Protein AF-A0A3C0GDH9-F1 (afdb_monomer_lite)

Foldseek 3Di:
DPPDPDPPVLLDDDADQPDLVSLVVRLVVLLVCVLVVVDDLVSSLVVLVVQLVVVCVVPVVDPSNVQSVLSNVVSVVLVPDDPVVSSVDDDDSD

Structure (mmCIF, N/CA/C/O backbone):
data_AF-A0A3C0GDH9-F1
#
_entry.id   AF-A0A3C0GDH9-F1
#
loop_
_atom_site.group_PDB
_atom_site.id
_atom_site.type_symbol
_atom_site.label_atom_id
_atom_site.label_alt_id
_atom_site.label_comp_id
_atom_site.label_asym_id
_atom_site.label_entity_id
_atom_site.label_seq_id
_atom_site.pdbx_PDB_ins_code
_atom_site.Cartn_x
_atom_site.Cartn_y
_atom_site.Cartn_z
_atom_site.occupancy
_atom_site.B_iso_or_equiv
_atom_site.auth_seq_id
_atom_site.auth_comp_id
_atom_site.auth_asym_id
_atom_site.auth_atom_id
_atom_site.pdbx_PDB_model_num
ATOM 1 N N . TYR A 1 1 ? 16.986 2.752 20.481 1.00 42.38 1 TYR A N 1
ATOM 2 C CA . TYR A 1 1 ? 15.676 2.474 19.858 1.00 42.38 1 TYR A CA 1
ATOM 3 C C . TYR A 1 1 ? 15.782 1.164 19.110 1.00 42.38 1 TYR A C 1
ATOM 5 O O . TYR A 1 1 ? 16.270 1.156 17.987 1.00 42.38 1 TYR A O 1
ATOM 13 N N . ASP A 1 2 ? 15.392 0.067 19.748 1.00 51.75 2 ASP A N 1
ATOM 14 C CA . ASP A 1 2 ? 15.396 -1.246 19.110 1.00 51.75 2 ASP A CA 1
ATOM 15 C C . ASP A 1 2 ? 14.068 -1.420 18.358 1.00 51.75 2 ASP A C 1
ATOM 17 O O . ASP A 1 2 ? 13.003 -1.588 18.950 1.00 51.75 2 ASP A O 1
ATOM 21 N N . LEU A 1 3 ? 14.092 -1.170 17.046 1.00 56.38 3 LEU A N 1
ATOM 22 C CA . LEU A 1 3 ? 12.884 -0.994 16.230 1.00 56.38 3 LEU A CA 1
ATOM 23 C C . LEU A 1 3 ? 12.273 -2.339 15.777 1.00 56.38 3 LEU A C 1
ATOM 25 O O . LEU A 1 3 ? 11.227 -2.326 15.123 1.00 56.38 3 LEU A O 1
ATOM 29 N N . TYR A 1 4 ? 12.903 -3.482 16.087 1.00 60.25 4 TYR A N 1
ATOM 30 C CA . TYR A 1 4 ? 12.545 -4.788 15.513 1.00 60.25 4 TYR A CA 1
ATOM 31 C C . TYR A 1 4 ? 12.906 -5.998 16.399 1.00 60.25 4 TYR A C 1
ATOM 33 O O . TYR A 1 4 ? 13.547 -6.925 15.914 1.00 60.25 4 TYR A O 1
ATOM 41 N N . SER A 1 5 ? 12.483 -6.042 17.665 1.00 52.66 5 SER A N 1
ATOM 42 C CA . SER A 1 5 ? 12.840 -7.181 18.538 1.00 52.66 5 SER A CA 1
ATOM 43 C C . SER A 1 5 ? 11.855 -8.360 18.520 1.00 52.66 5 SER A C 1
ATOM 45 O O . SER A 1 5 ? 12.225 -9.435 18.965 1.00 52.66 5 SER A O 1
ATOM 47 N N . ASP A 1 6 ? 10.656 -8.240 17.935 1.00 51.28 6 ASP A N 1
ATOM 48 C CA . ASP A 1 6 ? 9.720 -9.375 17.847 1.00 51.28 6 ASP A CA 1
ATOM 49 C C . ASP A 1 6 ? 9.414 -9.762 16.399 1.00 51.28 6 ASP A C 1
ATOM 51 O O . ASP A 1 6 ? 8.444 -9.318 15.774 1.00 51.28 6 ASP A O 1
ATOM 55 N N . ALA A 1 7 ? 10.252 -10.638 15.845 1.00 55.84 7 ALA A N 1
ATOM 56 C CA . ALA A 1 7 ? 9.975 -11.329 14.594 1.00 55.84 7 ALA A CA 1
ATOM 57 C C . ALA A 1 7 ? 8.951 -12.455 14.825 1.00 55.84 7 ALA A C 1
ATOM 59 O O . ALA A 1 7 ? 9.265 -13.633 14.683 1.00 55.84 7 ALA A O 1
ATOM 60 N N . ASN A 1 8 ? 7.703 -12.115 15.168 1.00 60.81 8 ASN A N 1
ATOM 61 C CA . ASN A 1 8 ? 6.635 -13.111 15.180 1.00 60.81 8 ASN A CA 1
ATOM 62 C C . ASN A 1 8 ? 6.295 -13.495 13.725 1.00 60.81 8 ASN A C 1
ATOM 64 O O . ASN A 1 8 ? 5.816 -12.645 12.961 1.00 60.81 8 ASN A O 1
ATOM 68 N N . PRO A 1 9 ? 6.488 -14.756 13.296 1.00 62.69 9 PRO A N 1
ATOM 69 C CA . PRO A 1 9 ? 6.209 -15.169 11.922 1.00 62.69 9 PRO A CA 1
ATOM 70 C C . PRO A 1 9 ? 4.741 -14.947 11.514 1.00 62.69 9 PRO A C 1
ATOM 72 O O . PRO A 1 9 ? 4.475 -14.741 10.326 1.00 62.69 9 PRO A O 1
ATOM 75 N N . LYS A 1 10 ? 3.802 -14.876 12.477 1.00 66.06 10 LYS A N 1
ATOM 76 C CA . LYS A 1 10 ? 2.385 -14.525 12.246 1.00 66.06 10 LYS A CA 1
ATOM 77 C C . LYS A 1 10 ? 2.193 -13.108 11.676 1.00 66.06 10 LYS A C 1
ATOM 79 O O . LYS A 1 10 ? 1.219 -12.854 10.965 1.00 66.06 10 LYS A O 1
ATOM 84 N N . ASP A 1 11 ? 3.134 -12.194 11.918 1.00 69.44 11 ASP A N 1
ATOM 85 C CA . ASP A 1 11 ? 3.071 -10.805 11.445 1.00 69.44 11 ASP A CA 1
ATOM 86 C C . ASP A 1 11 ? 3.667 -10.595 10.044 1.00 69.44 11 ASP A C 1
ATOM 88 O O . ASP A 1 11 ? 3.693 -9.469 9.520 1.00 69.44 11 ASP A O 1
ATOM 92 N N . THR A 1 12 ? 4.135 -11.669 9.404 1.00 80.31 12 THR A N 1
ATOM 93 C CA . THR A 1 12 ? 4.688 -11.634 8.047 1.00 80.31 12 THR A CA 1
ATOM 94 C C . THR A 1 12 ? 3.584 -11.574 6.992 1.00 80.31 12 THR A C 1
ATOM 96 O O . THR A 1 12 ? 2.891 -12.553 6.716 1.00 80.31 12 THR A O 1
ATOM 99 N N . ILE A 1 13 ? 3.462 -10.436 6.303 1.00 88.12 13 ILE A N 1
ATOM 100 C CA . ILE A 1 13 ? 2.576 -10.304 5.140 1.00 88.12 13 ILE A CA 1
ATOM 101 C C . ILE A 1 13 ? 3.367 -10.623 3.870 1.00 88.12 13 ILE A C 1
ATOM 103 O O . ILE A 1 13 ? 4.188 -9.825 3.420 1.00 88.12 13 ILE A O 1
ATOM 107 N N . ARG A 1 14 ? 3.081 -11.770 3.242 1.00 90.62 14 ARG A N 1
ATOM 108 C CA . ARG A 1 14 ? 3.655 -12.109 1.927 1.00 90.62 14 ARG A CA 1
ATOM 109 C C . ARG A 1 14 ? 3.188 -11.106 0.864 1.00 90.62 14 ARG A C 1
ATOM 111 O O . ARG A 1 14 ? 1.975 -10.981 0.641 1.00 90.62 14 ARG A O 1
ATOM 118 N N . ILE A 1 15 ? 4.143 -10.447 0.206 1.00 93.06 15 ILE A N 1
ATOM 119 C CA . ILE A 1 15 ? 3.935 -9.480 -0.882 1.00 93.06 15 ILE A CA 1
ATOM 120 C C . ILE A 1 15 ? 4.544 -9.986 -2.191 1.00 93.06 15 ILE A C 1
ATOM 122 O O . ILE A 1 15 ? 5.613 -10.592 -2.183 1.00 93.06 15 ILE A O 1
ATOM 126 N N . LYS A 1 16 ? 3.884 -9.700 -3.315 1.00 94.56 16 LYS A N 1
ATOM 127 C CA . LYS A 1 16 ? 4.420 -9.929 -4.663 1.00 94.56 16 LYS A CA 1
ATOM 128 C C . LYS A 1 16 ? 4.560 -8.584 -5.373 1.00 94.56 16 LYS A C 1
ATOM 130 O O . LYS A 1 16 ? 3.696 -7.722 -5.253 1.00 94.56 16 LYS A O 1
ATOM 135 N N . TYR A 1 17 ? 5.653 -8.386 -6.099 1.00 96.00 17 TYR A N 1
ATOM 136 C CA . TYR A 1 17 ? 5.917 -7.129 -6.816 1.00 96.00 17 TYR A CA 1
ATOM 137 C C . TYR A 1 17 ? 6.737 -7.343 -8.099 1.00 96.00 17 TYR A C 1
ATOM 139 O O . TYR A 1 17 ? 7.349 -6.406 -8.621 1.00 96.00 17 TYR A O 1
ATOM 147 N N . ALA A 1 18 ? 6.755 -8.578 -8.612 1.00 95.31 18 ALA A N 1
ATOM 148 C CA . ALA A 1 18 ? 7.485 -8.922 -9.825 1.00 95.31 18 ALA A CA 1
ATOM 149 C C . ALA A 1 18 ? 6.859 -8.226 -11.041 1.00 95.31 18 ALA A C 1
ATOM 151 O O . ALA A 1 18 ? 7.545 -7.502 -11.758 1.00 95.31 18 ALA A O 1
ATOM 152 N N . THR A 1 19 ? 5.544 -8.327 -11.211 1.00 97.44 19 THR A N 1
ATOM 153 C CA . THR A 1 19 ? 4.807 -7.683 -12.306 1.00 97.44 19 THR A CA 1
ATOM 154 C C . THR A 1 19 ? 4.029 -6.450 -11.838 1.00 97.44 19 THR A C 1
ATOM 156 O O . THR A 1 19 ? 3.879 -6.181 -10.645 1.00 97.44 19 THR A O 1
ATOM 159 N N . LEU A 1 20 ? 3.513 -5.655 -12.783 1.00 96.38 20 LEU A N 1
ATOM 160 C CA . LEU A 1 20 ? 2.595 -4.559 -12.447 1.00 96.38 20 LEU A CA 1
ATOM 161 C C . LEU A 1 20 ? 1.296 -5.081 -11.814 1.00 96.38 20 LEU A C 1
ATOM 163 O O . LEU A 1 20 ? 0.743 -4.422 -10.934 1.00 96.38 20 LEU A O 1
ATOM 167 N N . GLN A 1 21 ? 0.835 -6.254 -12.251 1.00 96.75 21 GLN A N 1
ATOM 168 C CA . GLN A 1 21 ? -0.358 -6.895 -11.718 1.00 96.75 21 GLN A CA 1
ATOM 169 C C . GLN A 1 21 ? -0.137 -7.345 -10.269 1.00 96.75 21 GLN A C 1
ATOM 171 O O . GLN A 1 21 ? -0.932 -6.989 -9.405 1.00 96.75 21 GLN A O 1
ATOM 176 N N . ASP A 1 22 ? 1.018 -7.941 -9.960 1.00 97.38 22 ASP A N 1
ATOM 177 C CA . ASP A 1 22 ? 1.383 -8.304 -8.583 1.00 97.38 22 ASP A CA 1
ATOM 178 C C . ASP A 1 22 ? 1.358 -7.106 -7.626 1.00 97.38 22 ASP A C 1
ATOM 180 O O . ASP A 1 22 ? 0.894 -7.213 -6.489 1.00 97.38 22 ASP A O 1
ATOM 184 N N . VAL A 1 23 ? 1.839 -5.942 -8.081 1.00 96.88 23 VAL A N 1
ATOM 185 C CA . VAL A 1 23 ? 1.798 -4.711 -7.279 1.00 96.88 23 VAL A CA 1
ATOM 186 C C . VAL A 1 23 ? 0.349 -4.283 -7.034 1.00 96.88 23 VAL A C 1
ATOM 188 O O . VAL A 1 23 ? -0.004 -3.949 -5.902 1.00 96.88 23 VAL A O 1
ATOM 191 N N . LYS A 1 24 ? -0.512 -4.316 -8.061 1.00 96.44 24 LYS A N 1
ATOM 192 C CA . LYS A 1 24 ? -1.945 -4.002 -7.913 1.00 96.44 24 LYS A CA 1
ATOM 193 C C . LYS A 1 24 ? -2.626 -4.954 -6.928 1.00 96.44 24 LYS A C 1
ATOM 195 O O . LYS A 1 24 ? -3.376 -4.489 -6.067 1.00 96.44 24 LYS A O 1
ATOM 200 N N . ASP A 1 25 ? -2.348 -6.247 -7.028 1.00 97.12 25 ASP A N 1
ATOM 201 C CA . ASP A 1 25 ? -2.968 -7.278 -6.195 1.00 97.12 25 ASP A CA 1
ATOM 202 C C . ASP A 1 25 ? -2.466 -7.217 -4.754 1.00 97.12 25 ASP A C 1
ATOM 204 O O . ASP A 1 25 ? -3.256 -7.304 -3.811 1.00 97.12 25 ASP A O 1
ATOM 208 N N . THR A 1 26 ? -1.176 -6.939 -4.560 1.00 96.81 26 THR A N 1
ATOM 209 C CA . THR A 1 26 ? -0.606 -6.672 -3.237 1.00 96.81 26 THR A CA 1
ATOM 210 C C . THR A 1 26 ? -1.267 -5.458 -2.586 1.00 96.81 26 THR A C 1
ATOM 212 O O . THR A 1 26 ? -1.662 -5.538 -1.424 1.00 96.81 26 THR A O 1
ATOM 215 N N . ILE A 1 27 ? -1.480 -4.359 -3.321 1.00 96.25 27 ILE A N 1
ATOM 216 C CA . ILE A 1 27 ? -2.198 -3.181 -2.802 1.00 96.25 27 ILE A CA 1
ATOM 217 C C . ILE A 1 27 ? -3.629 -3.549 -2.378 1.00 96.25 27 ILE A C 1
ATOM 219 O O . ILE A 1 27 ? -4.073 -3.159 -1.298 1.00 96.25 27 ILE A O 1
ATOM 223 N N . VAL A 1 28 ? -4.354 -4.334 -3.185 1.00 96.00 28 VAL A N 1
ATOM 224 C CA . VAL A 1 28 ? -5.713 -4.800 -2.838 1.00 96.00 28 VAL A CA 1
ATOM 225 C C . VAL A 1 28 ? -5.707 -5.647 -1.577 1.00 96.00 28 VAL A C 1
ATOM 227 O O . VAL A 1 28 ? -6.533 -5.433 -0.689 1.00 96.00 28 VAL A O 1
ATOM 230 N N . LYS A 1 29 ? -4.777 -6.599 -1.490 1.00 96.00 29 LYS A N 1
ATOM 231 C CA . LYS A 1 29 ? -4.616 -7.461 -0.321 1.00 96.00 29 LYS A CA 1
ATOM 232 C C . LYS A 1 29 ? -4.378 -6.625 0.934 1.00 96.00 29 LYS A C 1
ATOM 234 O O . LYS A 1 29 ? -5.045 -6.850 1.939 1.00 96.00 29 LYS A O 1
ATOM 239 N N . LEU A 1 30 ? -3.490 -5.635 0.869 1.00 95.62 30 LEU A N 1
ATOM 240 C CA . LEU A 1 30 ? -3.180 -4.752 1.993 1.00 95.62 30 LEU A CA 1
ATOM 241 C C . LEU A 1 30 ? -4.382 -3.901 2.428 1.00 95.62 30 LEU A C 1
ATOM 243 O O . LEU A 1 30 ? -4.664 -3.822 3.623 1.00 95.62 30 LEU A O 1
ATOM 247 N N . GLU A 1 31 ? -5.143 -3.333 1.488 1.00 95.19 31 GLU A N 1
ATOM 248 C CA . GLU A 1 31 ? -6.377 -2.606 1.817 1.00 95.19 31 GLU A CA 1
ATOM 249 C C . GLU A 1 31 ? -7.426 -3.515 2.470 1.00 95.19 31 GLU A C 1
ATOM 251 O O . GLU A 1 31 ? -8.047 -3.120 3.458 1.00 95.19 31 GLU A O 1
ATOM 256 N N . ARG A 1 32 ? -7.609 -4.743 1.962 1.00 94.94 32 ARG A N 1
ATOM 257 C CA . ARG A 1 32 ? -8.526 -5.731 2.558 1.00 94.94 32 ARG A CA 1
ATOM 258 C C . ARG A 1 32 ? -8.107 -6.081 3.983 1.00 94.94 32 ARG A C 1
ATOM 260 O O . ARG A 1 32 ? -8.934 -6.032 4.888 1.00 94.94 32 ARG A O 1
ATOM 267 N N . LEU A 1 33 ? -6.824 -6.373 4.191 1.00 94.44 33 LEU A N 1
ATOM 268 C CA . LEU A 1 33 ? -6.257 -6.695 5.502 1.00 94.44 33 LEU A CA 1
ATOM 269 C C . LEU A 1 33 ? -6.433 -5.552 6.511 1.00 94.44 33 LEU A C 1
ATOM 271 O O . LEU A 1 33 ? -6.812 -5.795 7.657 1.00 94.44 33 LEU A O 1
ATOM 275 N N . TYR A 1 34 ? -6.203 -4.312 6.079 1.00 93.31 34 TYR A N 1
ATOM 276 C CA . TYR A 1 34 ? -6.417 -3.134 6.913 1.00 93.31 34 TYR A CA 1
ATOM 277 C C . TYR A 1 34 ? -7.890 -2.943 7.285 1.00 93.31 34 TYR A C 1
ATOM 279 O O . TYR A 1 34 ? -8.228 -2.745 8.455 1.00 93.31 34 TYR A O 1
ATOM 287 N N . LYS A 1 35 ? -8.784 -2.994 6.290 1.00 91.62 35 LYS A N 1
ATOM 288 C CA . LYS A 1 35 ? -10.218 -2.752 6.493 1.00 91.62 35 LYS A CA 1
ATOM 289 C C . LYS A 1 35 ? -10.865 -3.832 7.356 1.00 91.62 35 LYS A C 1
ATOM 291 O O . LYS A 1 35 ? -11.674 -3.491 8.215 1.00 91.62 35 LYS A O 1
ATOM 296 N N . ALA A 1 36 ? -10.429 -5.082 7.205 1.00 93.19 36 ALA A N 1
ATOM 297 C CA . ALA A 1 36 ? -10.823 -6.203 8.057 1.00 93.19 36 ALA A CA 1
ATOM 298 C C . ALA A 1 36 ? -10.257 -6.120 9.488 1.00 93.19 36 ALA A C 1
ATOM 300 O O . ALA A 1 36 ? -10.574 -6.963 10.316 1.00 93.19 36 ALA A O 1
ATOM 301 N N . GLY A 1 37 ? -9.392 -5.145 9.795 1.00 90.38 37 GLY A N 1
ATOM 302 C CA . GLY A 1 37 ? -8.800 -4.987 11.124 1.00 90.38 37 GLY A CA 1
ATOM 303 C C . GLY A 1 37 ? -7.704 -5.999 11.465 1.00 90.38 37 GLY A C 1
ATOM 304 O O . GLY A 1 37 ? -7.173 -5.930 12.567 1.00 90.38 37 GLY A O 1
ATOM 305 N N . LYS A 1 38 ? -7.318 -6.878 10.527 1.00 91.62 38 LYS A N 1
ATOM 306 C CA . LYS A 1 38 ? -6.279 -7.902 10.736 1.00 91.62 38 LYS A CA 1
ATOM 307 C C . LYS A 1 38 ? -4.905 -7.296 11.017 1.00 91.62 38 LYS A C 1
ATOM 309 O O . LYS A 1 38 ? -4.144 -7.848 11.796 1.00 91.62 38 LYS A O 1
ATOM 314 N N . TYR A 1 39 ? -4.595 -6.157 10.395 1.00 91.19 39 TYR A N 1
ATOM 315 C CA . TYR A 1 39 ? -3.338 -5.445 10.618 1.00 91.19 39 TYR A CA 1
ATOM 316 C C . TYR A 1 39 ? -3.568 -3.952 10.849 1.00 91.19 39 TYR A C 1
ATOM 318 O O . TYR A 1 39 ? -4.400 -3.310 10.201 1.00 91.19 39 TYR A O 1
ATOM 326 N N . LYS A 1 40 ? -2.779 -3.376 11.765 1.00 91.75 40 LYS A N 1
ATOM 327 C CA . LYS A 1 40 ? -2.774 -1.933 12.048 1.00 91.75 40 LYS A CA 1
ATOM 328 C C . LYS A 1 40 ? -2.301 -1.150 10.818 1.00 91.75 40 LYS A C 1
ATOM 330 O O . LYS A 1 40 ? -1.445 -1.614 10.069 1.00 91.75 40 LYS A O 1
ATOM 335 N N . HIS A 1 41 ? -2.790 0.086 10.664 1.00 91.94 41 HIS A N 1
ATOM 336 C CA . HIS A 1 41 ? -2.391 0.982 9.561 1.00 91.94 41 HIS A CA 1
ATOM 337 C C . HIS A 1 41 ? -0.867 1.092 9.444 1.00 91.94 41 HIS A C 1
ATOM 339 O O . HIS A 1 41 ? -0.324 0.932 8.361 1.00 91.94 41 HIS A O 1
ATOM 345 N N . ASN A 1 42 ? -0.171 1.271 10.570 1.00 91.81 42 ASN A N 1
ATOM 346 C CA . ASN A 1 42 ? 1.284 1.431 10.603 1.00 91.81 42 ASN A CA 1
ATOM 347 C C . ASN A 1 42 ? 2.018 0.220 10.002 1.00 91.81 42 ASN A C 1
ATOM 349 O O . ASN A 1 42 ? 2.989 0.403 9.272 1.00 91.81 42 ASN A O 1
ATOM 353 N N . ARG A 1 43 ? 1.517 -1.005 10.224 1.00 92.69 43 ARG A N 1
ATOM 354 C CA . ARG A 1 43 ? 2.090 -2.224 9.632 1.00 92.69 43 ARG A CA 1
ATOM 355 C C . ARG A 1 43 ? 1.937 -2.231 8.114 1.00 92.69 43 ARG A C 1
ATOM 357 O O . ARG A 1 43 ? 2.871 -2.573 7.397 1.00 92.69 43 ARG A O 1
ATOM 364 N N . ILE A 1 44 ? 0.784 -1.788 7.618 1.00 94.88 44 ILE A N 1
ATOM 365 C CA . ILE A 1 44 ? 0.537 -1.646 6.179 1.00 94.88 44 ILE A CA 1
ATOM 366 C C . ILE A 1 44 ? 1.486 -0.607 5.571 1.00 94.88 44 ILE A C 1
ATOM 368 O O . ILE A 1 44 ? 2.097 -0.875 4.540 1.00 94.88 44 ILE A O 1
ATOM 372 N N . VAL A 1 45 ? 1.687 0.538 6.237 1.00 94.88 45 VAL A N 1
ATOM 373 C CA . VAL A 1 45 ? 2.655 1.562 5.804 1.00 94.88 45 VAL A CA 1
ATOM 374 C C . VAL A 1 45 ? 4.074 0.996 5.718 1.00 94.88 45 VAL A C 1
ATOM 376 O O . VAL A 1 45 ? 4.749 1.219 4.714 1.00 94.88 45 VAL A O 1
ATOM 379 N N . GLN A 1 46 ? 4.517 0.242 6.728 1.00 93.81 46 GLN A N 1
ATOM 380 C CA . GLN A 1 46 ? 5.841 -0.393 6.739 1.00 93.81 46 GLN A CA 1
ATOM 381 C C . GLN A 1 46 ? 6.029 -1.339 5.547 1.00 93.81 46 GLN A C 1
ATOM 383 O O . GLN A 1 46 ? 7.004 -1.214 4.808 1.00 93.81 46 GLN A O 1
ATOM 388 N N . VAL A 1 47 ? 5.072 -2.243 5.313 1.00 94.62 47 VAL A N 1
ATOM 389 C CA . VAL A 1 47 ? 5.142 -3.219 4.212 1.00 94.62 47 VAL A CA 1
ATOM 390 C C . VAL A 1 47 ? 5.185 -2.522 2.848 1.00 94.62 47 VAL A C 1
ATOM 392 O O . VAL A 1 47 ? 5.985 -2.889 1.984 1.00 94.62 47 VAL A O 1
ATOM 395 N N . VAL A 1 48 ? 4.385 -1.469 2.659 1.00 96.50 48 VAL A N 1
ATOM 396 C CA . VAL A 1 48 ? 4.398 -0.674 1.420 1.00 96.50 48 VAL A CA 1
ATOM 397 C C . VAL A 1 48 ? 5.703 0.097 1.257 1.00 96.50 48 VAL A C 1
ATOM 399 O O . VAL A 1 48 ? 6.199 0.200 0.134 1.00 96.50 48 VAL A O 1
ATOM 402 N N . ASN A 1 49 ? 6.291 0.614 2.339 1.00 95.94 49 ASN A N 1
ATOM 403 C CA . ASN A 1 49 ? 7.593 1.277 2.278 1.00 95.94 49 ASN A CA 1
ATOM 404 C C . ASN A 1 49 ? 8.672 0.303 1.789 1.00 95.94 49 ASN A C 1
ATOM 406 O O . ASN A 1 49 ? 9.381 0.620 0.838 1.00 95.94 49 ASN A O 1
ATOM 410 N N . VAL A 1 50 ? 8.735 -0.908 2.358 1.00 95.44 50 VAL A N 1
ATOM 411 C CA . VAL A 1 50 ? 9.685 -1.952 1.930 1.00 95.44 50 VAL A CA 1
ATOM 412 C C . VAL A 1 50 ? 9.509 -2.279 0.446 1.00 95.44 50 VAL A C 1
ATOM 414 O O . VAL A 1 50 ? 10.479 -2.229 -0.311 1.00 95.44 50 VAL A O 1
ATOM 417 N N . MET A 1 51 ? 8.274 -2.540 -0.001 1.00 96.56 51 MET A N 1
ATOM 418 C CA . MET A 1 51 ? 7.974 -2.779 -1.420 1.00 96.56 51 MET A CA 1
ATOM 419 C C . MET A 1 51 ? 8.427 -1.605 -2.304 1.00 96.56 51 MET A C 1
ATOM 421 O O . MET A 1 51 ? 9.040 -1.807 -3.351 1.00 96.56 51 MET A O 1
ATOM 425 N N . THR A 1 52 ? 8.172 -0.372 -1.862 1.00 97.19 52 THR A N 1
ATOM 426 C CA . THR A 1 52 ? 8.519 0.847 -2.602 1.00 97.19 52 THR A CA 1
ATOM 427 C C . THR A 1 52 ? 10.030 1.039 -2.710 1.00 97.19 52 THR A C 1
ATOM 429 O O . THR A 1 52 ? 10.501 1.367 -3.797 1.00 97.19 52 THR A O 1
ATOM 432 N N . GLN A 1 53 ? 10.801 0.817 -1.638 1.00 97.56 53 GLN A N 1
ATOM 433 C CA . GLN A 1 53 ? 12.266 0.920 -1.682 1.00 97.56 53 GLN A CA 1
ATOM 434 C C . GLN A 1 53 ? 12.872 -0.152 -2.590 1.00 97.56 53 GLN A C 1
ATOM 436 O O . GLN A 1 53 ? 13.708 0.170 -3.428 1.00 97.56 53 GLN A O 1
ATOM 441 N N . ARG A 1 54 ? 12.391 -1.401 -2.517 1.00 97.19 54 ARG A N 1
ATOM 442 C CA . ARG A 1 54 ? 12.845 -2.474 -3.419 1.00 97.19 54 ARG A CA 1
ATOM 443 C C . ARG A 1 54 ? 12.582 -2.12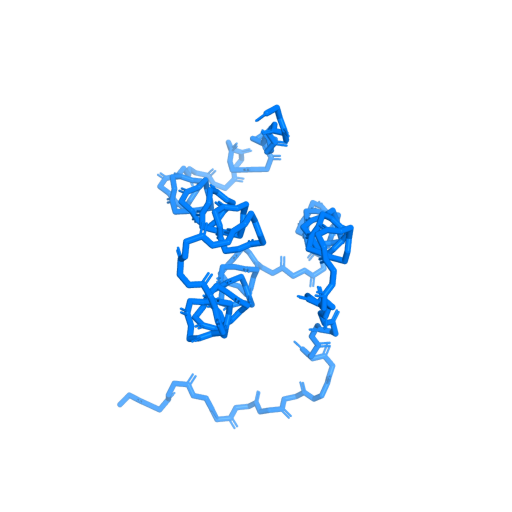6 -4.884 1.00 97.19 54 ARG A C 1
ATOM 445 O O . ARG A 1 54 ? 13.482 -2.197 -5.712 1.00 97.19 54 ARG A O 1
ATOM 452 N N . LEU A 1 55 ? 11.374 -1.658 -5.202 1.00 97.44 55 LEU A N 1
ATOM 453 C CA . LEU A 1 55 ? 11.033 -1.214 -6.558 1.00 97.44 55 LEU A CA 1
ATOM 454 C C . LEU A 1 55 ? 11.817 0.032 -6.998 1.00 97.44 55 LEU A C 1
ATOM 456 O O . LEU A 1 55 ? 12.096 0.172 -8.187 1.00 97.44 55 LEU A O 1
ATOM 460 N N . LYS A 1 56 ? 12.182 0.923 -6.066 1.00 97.06 56 LYS A N 1
ATOM 461 C CA . LYS A 1 56 ? 13.023 2.100 -6.332 1.00 97.06 56 LYS A CA 1
ATOM 462 C C . LYS A 1 56 ? 14.418 1.685 -6.792 1.00 97.06 56 LYS A C 1
ATOM 464 O O . LYS A 1 56 ? 14.913 2.275 -7.746 1.00 97.06 56 LYS A O 1
ATOM 469 N N . VAL A 1 57 ? 15.011 0.698 -6.116 1.00 97.69 57 VAL A N 1
ATOM 470 C CA . VAL A 1 57 ? 16.329 0.142 -6.459 1.00 97.69 57 VAL A CA 1
ATOM 471 C C . VAL A 1 57 ? 16.271 -0.578 -7.807 1.00 97.69 57 VAL A C 1
ATOM 473 O O . VAL A 1 57 ? 17.117 -0.331 -8.652 1.00 97.69 57 VAL A O 1
ATOM 476 N N . ILE A 1 58 ? 15.231 -1.387 -8.047 1.00 96.06 58 ILE A N 1
ATOM 477 C CA . ILE A 1 58 ? 15.066 -2.127 -9.311 1.00 96.06 58 ILE A CA 1
ATOM 478 C C . ILE A 1 58 ? 14.873 -1.182 -10.504 1.00 96.06 58 ILE A C 1
ATOM 480 O O . ILE A 1 58 ? 15.542 -1.314 -11.521 1.00 96.06 58 ILE A O 1
ATOM 484 N N . ASN A 1 59 ? 13.898 -0.269 -10.433 1.00 95.81 59 ASN A N 1
ATOM 485 C CA . ASN A 1 59 ? 13.630 0.690 -11.504 1.00 95.81 59 ASN A CA 1
ATOM 486 C C . ASN A 1 59 ? 12.801 1.878 -10.990 1.00 95.81 59 ASN A C 1
ATOM 488 O O . ASN A 1 59 ? 11.564 1.873 -11.026 1.00 95.81 59 ASN A O 1
ATOM 492 N N . LYS A 1 60 ? 13.494 2.950 -10.599 1.00 95.00 60 LYS A N 1
ATOM 493 C CA . LYS A 1 60 ? 12.903 4.209 -10.111 1.00 95.00 60 LYS A CA 1
ATOM 494 C C . LYS A 1 60 ? 11.976 4.910 -11.116 1.00 95.00 60 LYS A C 1
ATOM 496 O O . LYS A 1 60 ? 11.127 5.696 -10.705 1.00 95.00 60 LYS A O 1
ATOM 501 N N . LYS A 1 61 ? 12.106 4.673 -12.425 1.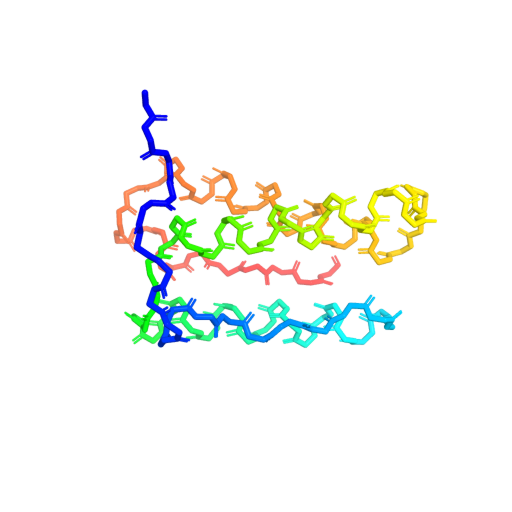00 94.56 61 LYS A N 1
ATOM 502 C CA . LYS A 1 61 ? 11.236 5.290 -13.449 1.00 94.56 61 LYS A CA 1
ATOM 503 C C . LYS A 1 61 ? 10.086 4.367 -13.887 1.00 94.56 61 LYS A C 1
ATOM 505 O O . LYS A 1 61 ? 9.179 4.813 -14.593 1.00 94.56 61 LYS A O 1
ATOM 510 N N . GLY A 1 62 ? 10.076 3.114 -13.430 1.00 96.00 62 GLY A N 1
ATOM 511 C CA . GLY A 1 62 ? 9.126 2.085 -13.842 1.00 96.00 62 GLY A CA 1
ATOM 512 C C . GLY A 1 62 ? 7.700 2.278 -13.313 1.00 96.00 62 GLY A C 1
ATOM 513 O O . GLY A 1 62 ? 7.469 2.836 -12.237 1.00 96.00 62 GLY A O 1
ATOM 514 N N . LYS A 1 63 ? 6.719 1.738 -14.053 1.00 96.69 63 LYS A N 1
ATOM 515 C CA . LYS A 1 63 ? 5.287 1.786 -13.692 1.00 96.69 63 LYS A CA 1
ATOM 516 C C . LYS A 1 63 ? 5.005 1.155 -12.317 1.00 96.69 63 LYS A C 1
ATOM 518 O O . LYS A 1 63 ? 4.210 1.695 -11.553 1.00 96.69 63 LYS A O 1
ATOM 523 N N . ARG A 1 64 ? 5.708 0.064 -11.973 1.00 96.88 64 ARG A N 1
ATOM 524 C CA . ARG A 1 64 ? 5.620 -0.625 -10.668 1.00 96.88 64 ARG A CA 1
ATOM 525 C C . ARG A 1 64 ? 5.964 0.309 -9.505 1.00 96.88 64 ARG A C 1
ATOM 527 O O . ARG A 1 64 ? 5.169 0.461 -8.581 1.00 96.88 64 ARG A O 1
ATOM 534 N N . TYR A 1 65 ? 7.120 0.972 -9.584 1.00 97.75 65 TYR A N 1
ATOM 535 C CA . TYR A 1 65 ? 7.555 1.929 -8.568 1.00 97.75 65 TYR A CA 1
ATOM 536 C C . TYR A 1 65 ? 6.590 3.110 -8.460 1.00 97.75 65 TYR A C 1
ATOM 538 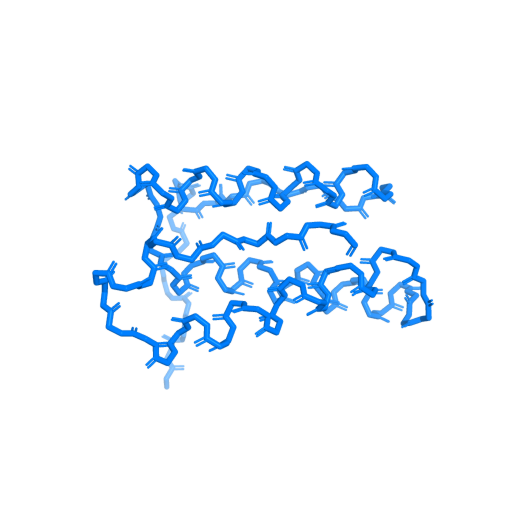O O . TYR A 1 65 ? 6.168 3.443 -7.357 1.00 97.75 65 TYR A O 1
ATOM 546 N N . LYS A 1 66 ? 6.192 3.707 -9.593 1.00 97.06 66 LYS A N 1
ATOM 547 C CA . LYS A 1 66 ? 5.246 4.837 -9.613 1.00 97.06 66 LYS A CA 1
ATOM 548 C C . LYS A 1 66 ? 3.927 4.487 -8.915 1.00 97.06 66 LYS A C 1
ATOM 550 O O . LYS A 1 66 ? 3.455 5.265 -8.089 1.00 97.06 66 LYS A O 1
ATOM 555 N N . LEU A 1 67 ? 3.374 3.303 -9.185 1.00 96.88 67 LEU A N 1
ATOM 556 C CA . LEU A 1 67 ? 2.150 2.823 -8.538 1.00 96.88 67 LEU A CA 1
ATOM 557 C C . LEU A 1 67 ? 2.341 2.594 -7.031 1.00 96.88 67 LEU A C 1
ATOM 559 O O . LEU A 1 67 ? 1.534 3.069 -6.232 1.00 96.88 67 LEU A O 1
ATOM 563 N N . SER A 1 68 ? 3.422 1.912 -6.638 1.00 96.81 68 SER A N 1
ATOM 564 C CA . SER A 1 68 ? 3.747 1.673 -5.226 1.00 96.81 68 SER A CA 1
ATOM 565 C C . SER A 1 68 ? 3.932 2.983 -4.459 1.00 96.81 68 SER A C 1
ATOM 567 O O . SER A 1 68 ? 3.377 3.153 -3.377 1.00 96.81 68 SER A O 1
ATOM 569 N N . LYS A 1 69 ? 4.649 3.946 -5.050 1.00 97.12 69 LYS A N 1
ATOM 570 C CA . LYS A 1 69 ? 4.873 5.273 -4.475 1.00 97.12 69 LYS A CA 1
ATOM 571 C C . LYS A 1 69 ? 3.565 6.049 -4.317 1.00 97.12 69 LYS A C 1
ATOM 573 O O . LYS A 1 69 ? 3.306 6.565 -3.237 1.00 97.12 69 LYS A O 1
ATOM 578 N N . LYS A 1 70 ? 2.704 6.060 -5.343 1.00 96.75 70 LYS A N 1
ATOM 579 C CA . LYS A 1 70 ? 1.371 6.687 -5.276 1.00 96.75 70 LYS A CA 1
ATOM 580 C C . LYS A 1 70 ? 0.550 6.129 -4.110 1.00 96.75 70 LYS A C 1
ATOM 582 O O . LYS A 1 70 ? -0.085 6.887 -3.380 1.00 96.75 70 LYS A O 1
ATOM 587 N N . TYR A 1 71 ? 0.587 4.812 -3.907 1.00 97.06 71 TYR A N 1
ATOM 588 C CA . TYR A 1 71 ? -0.088 4.183 -2.774 1.00 97.06 71 TYR A CA 1
ATOM 589 C C . TYR A 1 71 ? 0.563 4.532 -1.429 1.00 97.06 71 TYR A C 1
ATOM 591 O O . TYR A 1 71 ? -0.138 4.836 -0.466 1.00 97.06 71 TYR A O 1
ATOM 599 N N . PHE A 1 72 ? 1.894 4.557 -1.357 1.00 96.81 72 PHE A N 1
ATOM 600 C CA . PHE A 1 72 ? 2.619 4.965 -0.155 1.00 96.81 72 PHE A CA 1
ATOM 601 C C . PHE A 1 72 ? 2.271 6.396 0.278 1.00 96.81 72 PHE A C 1
ATOM 603 O O . PHE A 1 72 ? 1.992 6.639 1.453 1.00 96.81 72 PHE A O 1
ATOM 610 N N . ASP A 1 73 ? 2.219 7.332 -0.668 1.00 96.00 73 ASP A N 1
ATOM 611 C CA . ASP A 1 73 ? 1.875 8.726 -0.393 1.00 96.00 73 ASP A CA 1
ATOM 612 C C . ASP A 1 73 ? 0.402 8.876 0.026 1.00 96.00 73 ASP A C 1
ATOM 614 O O . ASP A 1 73 ? 0.103 9.608 0.973 1.00 96.00 73 ASP A O 1
ATOM 618 N N . PHE A 1 74 ? -0.513 8.102 -0.572 1.00 96.00 74 PHE A N 1
ATOM 619 C CA . PHE A 1 74 ? -1.894 7.991 -0.085 1.00 96.00 74 PHE A CA 1
ATOM 620 C C . PHE A 1 74 ? -1.948 7.520 1.377 1.00 96.00 74 PHE A C 1
ATOM 622 O O . PHE A 1 74 ? -2.671 8.096 2.194 1.00 96.00 74 PHE A O 1
ATOM 629 N N . LEU A 1 75 ? -1.163 6.502 1.743 1.00 95.19 75 LEU A N 1
ATOM 630 C CA . LEU A 1 75 ? -1.132 6.008 3.117 1.00 95.19 75 LEU A CA 1
ATOM 631 C C . LEU A 1 75 ? -0.575 7.041 4.103 1.00 95.19 75 LEU A C 1
ATOM 633 O O . LEU A 1 75 ? -1.087 7.122 5.220 1.00 95.19 75 LEU A O 1
ATOM 637 N 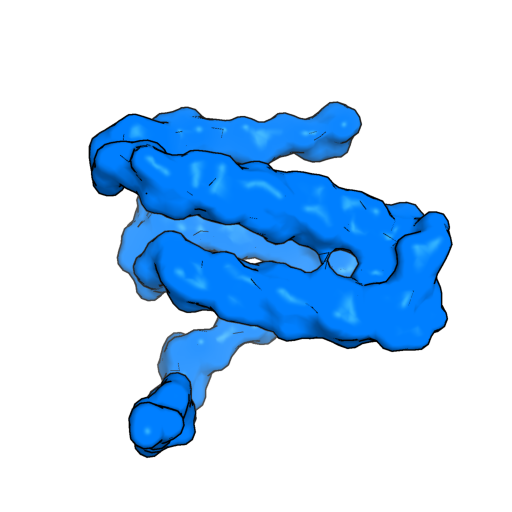N . LYS A 1 76 ? 0.411 7.855 3.701 1.00 93.69 76 LYS A N 1
ATOM 638 C CA . LYS A 1 76 ? 0.914 8.975 4.517 1.00 93.69 76 LYS A CA 1
ATOM 639 C C . LYS A 1 76 ? -0.170 10.010 4.793 1.00 93.69 76 LYS A C 1
ATOM 641 O O . LYS A 1 76 ? -0.335 10.419 5.939 1.00 93.69 76 LYS A O 1
ATOM 646 N N . GLN A 1 77 ? -0.930 10.406 3.771 1.00 92.94 77 GLN A N 1
ATOM 647 C CA . GLN A 1 77 ? -2.058 11.329 3.943 1.00 92.94 77 GLN A CA 1
ATOM 648 C C . GLN A 1 77 ? -3.110 10.729 4.881 1.00 92.94 77 GLN A C 1
ATOM 650 O O . GLN A 1 77 ? -3.572 11.380 5.814 1.00 92.94 77 GLN A O 1
ATOM 655 N N . ARG A 1 78 ? -3.410 9.440 4.705 1.00 91.88 78 ARG A N 1
ATOM 656 C CA . ARG A 1 78 ? -4.335 8.686 5.555 1.00 91.88 78 ARG A CA 1
ATOM 657 C C . ARG A 1 78 ? -3.868 8.594 7.017 1.00 91.88 78 ARG A C 1
ATOM 659 O O . ARG A 1 78 ? -4.711 8.588 7.914 1.00 91.88 78 ARG A O 1
ATOM 666 N N . THR A 1 79 ? -2.561 8.574 7.292 1.00 90.31 79 THR A N 1
ATOM 667 C CA . THR A 1 79 ? -2.019 8.597 8.666 1.00 90.31 79 THR A CA 1
ATOM 668 C C . THR A 1 79 ? -2.391 9.877 9.417 1.00 90.31 79 THR A C 1
ATOM 670 O O . THR A 1 79 ? -2.645 9.805 10.616 1.00 90.31 79 THR A O 1
ATOM 673 N N . LYS A 1 80 ? -2.512 11.018 8.725 1.00 90.38 80 LYS A N 1
ATOM 674 C CA . LYS A 1 80 ? -2.877 12.311 9.334 1.00 90.38 80 LYS A CA 1
ATOM 675 C C . LYS A 1 80 ? -4.333 12.377 9.814 1.00 90.38 80 LYS A C 1
ATOM 677 O O . LYS A 1 80 ? -4.698 13.293 10.535 1.00 90.38 80 LYS A O 1
ATOM 682 N N . LEU A 1 81 ? -5.175 11.424 9.411 1.00 90.88 81 LEU A N 1
ATOM 683 C CA . LEU A 1 81 ? -6.589 11.397 9.778 1.00 90.88 81 LEU A CA 1
ATOM 684 C C . LEU A 1 81 ? -6.858 10.603 11.058 1.00 90.88 81 LEU A C 1
ATOM 686 O O . LEU A 1 81 ? -6.199 9.594 11.337 1.00 90.88 81 LEU A O 1
ATOM 690 N N . ASN A 1 82 ? -7.934 10.992 11.746 1.00 88.56 82 ASN A N 1
ATOM 691 C CA . ASN A 1 82 ? -8.506 10.275 12.887 1.00 88.56 82 ASN A CA 1
ATOM 692 C C . ASN A 1 82 ? -8.923 8.848 12.493 1.00 88.56 82 ASN A C 1
ATOM 694 O O . ASN A 1 82 ? -9.321 8.595 11.354 1.00 88.56 82 ASN A O 1
ATOM 698 N N . LYS A 1 83 ? -8.892 7.909 13.449 1.00 81.38 83 LYS A N 1
ATOM 699 C CA . LYS A 1 83 ? -9.123 6.464 13.227 1.00 81.38 83 LYS A CA 1
ATOM 700 C C . LYS A 1 83 ? -10.420 6.153 12.462 1.00 81.38 83 LYS A C 1
ATOM 702 O O . LYS A 1 83 ? -10.419 5.278 11.596 1.00 81.38 83 LYS A O 1
ATOM 707 N N . THR A 1 84 ? -11.496 6.889 12.740 1.00 83.62 84 THR A N 1
ATOM 708 C CA . THR A 1 84 ? -12.811 6.744 12.089 1.00 83.62 84 THR A CA 1
ATOM 709 C C . THR A 1 84 ? -12.781 7.189 10.625 1.00 83.62 84 THR A C 1
ATOM 711 O O . THR A 1 84 ? -13.185 6.440 9.737 1.00 83.62 84 THR A O 1
ATOM 714 N N . LYS A 1 85 ? -12.227 8.376 10.348 1.00 87.06 85 LYS A N 1
ATOM 715 C CA . LYS A 1 85 ? -12.054 8.919 8.989 1.00 87.06 85 LYS A CA 1
ATOM 716 C C . LYS A 1 85 ? -11.061 8.085 8.170 1.00 87.06 85 LYS A C 1
ATOM 718 O O . LYS A 1 85 ? -11.266 7.862 6.979 1.00 87.06 85 LYS A O 1
ATOM 723 N N . ARG A 1 86 ? -10.030 7.539 8.824 1.00 86.94 86 ARG A N 1
ATOM 724 C CA . ARG A 1 86 ? -8.975 6.729 8.204 1.00 86.94 86 ARG A CA 1
ATOM 725 C C . ARG A 1 86 ? -9.519 5.505 7.469 1.00 86.94 86 ARG A C 1
ATOM 727 O O . ARG A 1 86 ? -9.098 5.250 6.344 1.00 86.94 86 ARG A O 1
ATOM 734 N N . LYS A 1 87 ? -10.461 4.764 8.065 1.00 85.81 87 LYS A N 1
ATOM 735 C CA . LYS A 1 87 ? -11.056 3.561 7.447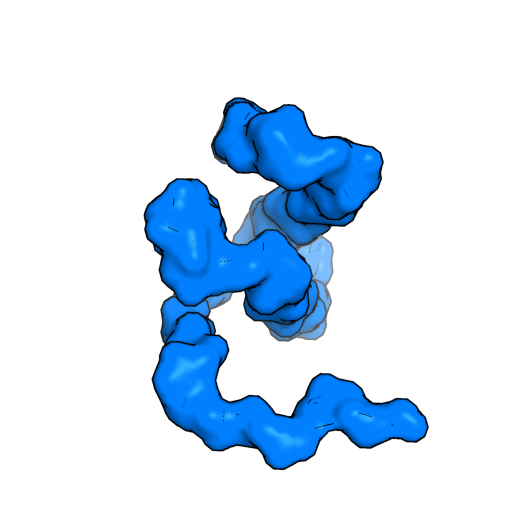 1.00 85.81 87 LYS A CA 1
ATOM 736 C C . LYS A 1 87 ? -11.961 3.866 6.248 1.00 85.81 87 LYS A C 1
ATOM 738 O O . LYS A 1 87 ? -12.062 3.025 5.358 1.00 85.81 87 LYS A O 1
ATOM 743 N N . LYS A 1 88 ? -12.568 5.058 6.207 1.00 88.25 88 LYS A N 1
ATOM 744 C CA . LYS A 1 88 ? -13.477 5.486 5.130 1.00 88.25 88 LYS A CA 1
ATOM 745 C C . LYS A 1 88 ? -12.742 5.840 3.835 1.00 88.25 88 LYS A C 1
ATOM 747 O O . LYS A 1 88 ? -13.300 5.669 2.757 1.00 88.25 88 LYS A O 1
ATOM 752 N N . LEU A 1 89 ? -11.485 6.285 3.918 1.00 90.06 89 LEU A N 1
ATOM 753 C CA . LEU A 1 89 ? -10.683 6.568 2.728 1.00 90.06 89 LEU A CA 1
ATOM 754 C C . LEU A 1 89 ? -10.421 5.307 1.897 1.00 90.06 89 LEU A C 1
ATOM 756 O O . LEU A 1 89 ? -10.001 4.267 2.415 1.00 90.06 89 LEU A O 1
ATOM 760 N N . VAL A 1 90 ? -10.594 5.444 0.582 1.00 89.31 90 VAL A N 1
ATOM 761 C CA . VAL A 1 90 ? -10.349 4.388 -0.401 1.00 89.31 90 VAL A CA 1
ATOM 762 C C . VAL A 1 90 ? -9.309 4.856 -1.406 1.00 89.31 90 VAL A C 1
ATOM 764 O O . VAL A 1 90 ? -9.427 5.931 -1.990 1.00 89.31 90 VAL A O 1
ATOM 767 N N . PHE A 1 91 ? -8.297 4.025 -1.632 1.00 90.94 91 PHE A N 1
ATOM 768 C CA . PHE A 1 91 ? -7.313 4.278 -2.672 1.00 90.94 91 PHE A CA 1
ATOM 769 C C . PHE A 1 91 ? -7.939 4.081 -4.062 1.00 90.94 91 PHE A C 1
ATOM 771 O O . PHE A 1 91 ? -8.356 2.973 -4.408 1.00 90.94 91 PHE A O 1
ATOM 778 N N . ARG A 1 92 ? -7.993 5.143 -4.877 1.00 82.69 92 ARG A N 1
ATOM 779 C CA . ARG A 1 92 ? -8.440 5.064 -6.277 1.00 82.69 92 ARG A CA 1
ATOM 780 C C . ARG A 1 92 ? -7.247 4.755 -7.180 1.00 82.69 92 ARG A C 1
ATOM 782 O O . ARG A 1 92 ? -6.300 5.532 -7.251 1.00 82.69 92 ARG A O 1
ATOM 789 N N . LYS A 1 93 ? -7.322 3.635 -7.901 1.00 68.31 93 LYS A N 1
ATOM 790 C CA . LYS A 1 93 ? -6.252 3.127 -8.782 1.00 68.31 93 LYS A CA 1
ATOM 791 C C . LYS A 1 93 ? -6.238 3.754 -10.188 1.00 68.31 93 LYS A C 1
ATOM 793 O O . LYS A 1 93 ? -5.562 3.202 -11.051 1.00 68.31 93 LYS A O 1
ATOM 798 N N . ARG A 1 94 ? -7.009 4.831 -10.407 1.00 58.25 94 AR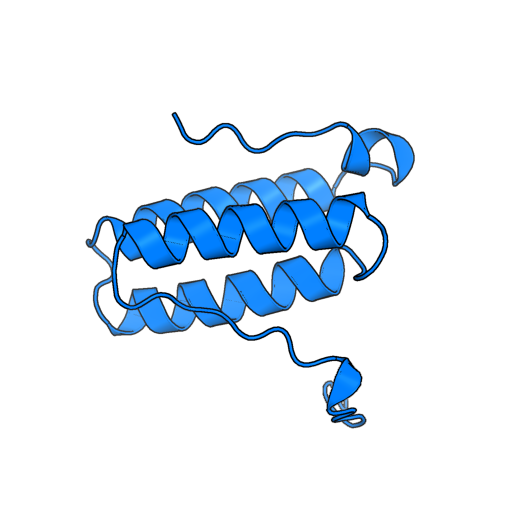G A N 1
ATOM 799 C CA . ARG A 1 94 ? -7.046 5.568 -11.681 1.00 58.25 94 ARG A CA 1
ATOM 800 C C . ARG A 1 94 ? -5.653 6.065 -12.050 1.00 58.25 94 ARG A C 1
ATOM 802 O O . ARG A 1 94 ? -4.922 6.489 -11.118 1.00 58.25 94 ARG A O 1
#

Secondary structure (DSSP, 8-state):
--------GGG------SSHHHHHHHHHHHHHHHHTTSS-HHHHHHHHHHHHHHHHHHHTTSHHHHHHHHHHHHHHHHHTS-HHHHHH------

Radius of gyration: 13.41 Å; chains: 1; bounding box: 30×28×34 Å

Sequence (94 aa):
YDLYSDANPKDTIRIKYATLQDVKDTIVKLERLYKAGKYKHNRIVQVVNVMTQRLKVINKKGKRYKLSKKYFDFLKQRTKLNKTKRKKLVFRKR

pLDDT: mean 88.76, std 13.09, range [42.38, 97.75]